Protein AF-A0A4Q9KCA5-F1 (afdb_monomer_lite)

Foldseek 3Di:
DFLVVLCVVVVADSVVSVVVLVVLVFDQDPNTTDHDPVSSVVVVVVVVPDDDDDDDDDDDD

pLDDT: mean 70.99, std 12.44, range [40.56, 83.38]

Organism: NCBI:txid1837344

InterPro domains:
  IPR000551 MerR-type HTH domain [PS50937] (1-18)
  IPR010093 SinI-like, DNA-binding domain [TIGR01764] (1-45)
  IPR041657 Helix-turn-helix domain, group 17 [PF12728] (1-47)

Sequence (61 aa):
MTTSEAAELLGVTPRTVRRMAAKLSGRNVGGRWLVSARAVREHLAGRTGHQLTEGTPHVRQ

Structure (mmCIF, N/CA/C/O backbone):
data_AF-A0A4Q9KCA5-F1
#
_entry.id   AF-A0A4Q9KCA5-F1
#
loop_
_atom_site.group_PDB
_atom_site.id
_atom_site.type_symbol
_atom_site.label_atom_id
_atom_site.label_alt_id
_atom_site.label_comp_id
_atom_site.label_asym_id
_atom_site.label_entity_id
_atom_site.label_seq_id
_atom_site.pdbx_PDB_ins_code
_atom_site.Cartn_x
_atom_site.Cartn_y
_atom_site.Cartn_z
_atom_site.occupancy
_atom_site.B_iso_or_equiv
_atom_site.auth_seq_id
_atom_site.auth_comp_id
_atom_site.auth_asym_id
_atom_site.auth_atom_id
_atom_site.pdbx_PDB_model_num
ATOM 1 N N . MET A 1 1 ? 4.210 -7.077 -3.008 1.00 75.31 1 MET A N 1
ATOM 2 C CA . MET A 1 1 ? 3.056 -7.334 -2.127 1.00 75.31 1 MET A CA 1
ATOM 3 C C . MET A 1 1 ? 1.811 -7.413 -2.986 1.00 75.31 1 MET A C 1
ATOM 5 O O . MET A 1 1 ? 1.681 -6.625 -3.919 1.00 75.31 1 MET A O 1
ATOM 9 N N . THR A 1 2 ? 0.949 -8.391 -2.746 1.00 82.75 2 THR A N 1
ATOM 10 C CA . THR A 1 2 ? -0.305 -8.571 -3.487 1.00 82.75 2 THR A CA 1
ATOM 11 C C . THR A 1 2 ? -1.387 -7.616 -2.985 1.00 82.75 2 THR A C 1
ATOM 13 O O . THR A 1 2 ? -1.286 -7.040 -1.901 1.00 82.75 2 THR A O 1
ATOM 16 N N . THR A 1 3 ? -2.456 -7.449 -3.764 1.00 79.06 3 THR A N 1
ATOM 17 C CA . THR A 1 3 ? -3.611 -6.643 -3.340 1.00 79.06 3 THR A CA 1
ATOM 18 C C . THR A 1 3 ? -4.351 -7.212 -2.134 1.00 79.06 3 THR A C 1
ATOM 20 O O . THR A 1 3 ? -5.005 -6.440 -1.445 1.00 79.06 3 THR A O 1
ATOM 23 N N . SER A 1 4 ? -4.271 -8.524 -1.893 1.00 81.44 4 SER A N 1
ATOM 24 C CA . SER A 1 4 ? -4.909 -9.170 -0.739 1.00 81.44 4 SER A CA 1
ATOM 25 C C . SER A 1 4 ? -4.112 -8.927 0.543 1.00 81.44 4 SER A C 1
ATOM 27 O O . SER A 1 4 ? -4.675 -8.467 1.525 1.00 81.44 4 SER A O 1
ATOM 29 N N . GLU A 1 5 ? -2.788 -9.093 0.502 1.00 82.62 5 GLU A N 1
ATOM 30 C CA . GLU A 1 5 ? -1.920 -8.766 1.648 1.00 82.62 5 GLU A CA 1
ATOM 31 C C . GLU A 1 5 ? -1.993 -7.274 1.999 1.00 82.62 5 GLU A C 1
ATOM 33 O O . GLU A 1 5 ? -2.089 -6.884 3.158 1.00 82.62 5 GLU A O 1
ATOM 38 N N . ALA A 1 6 ? -2.001 -6.408 0.982 1.00 78.81 6 ALA A N 1
ATOM 39 C CA . ALA A 1 6 ? -2.177 -4.978 1.195 1.00 78.81 6 ALA A CA 1
ATOM 40 C C . ALA A 1 6 ? -3.577 -4.635 1.737 1.00 78.81 6 ALA A C 1
ATOM 42 O O . ALA A 1 6 ? -3.713 -3.646 2.445 1.00 78.81 6 ALA A O 1
ATOM 43 N N . ALA A 1 7 ? -4.607 -5.418 1.407 1.00 82.88 7 ALA A N 1
ATOM 44 C CA . ALA A 1 7 ? -5.968 -5.228 1.909 1.00 82.88 7 ALA A CA 1
ATOM 45 C C . ALA A 1 7 ? -6.049 -5.517 3.408 1.00 82.88 7 ALA A C 1
ATOM 47 O O . ALA A 1 7 ? -6.583 -4.694 4.146 1.00 82.88 7 ALA A O 1
ATOM 48 N N . GLU A 1 8 ? -5.444 -6.617 3.852 1.00 83.38 8 GLU A N 1
ATOM 49 C CA . GLU A 1 8 ? -5.346 -6.967 5.271 1.00 83.38 8 GLU A CA 1
ATOM 50 C C . GLU A 1 8 ? -4.565 -5.913 6.058 1.00 83.38 8 GLU A C 1
ATOM 52 O O . GLU A 1 8 ? -5.054 -5.410 7.065 1.00 83.38 8 GLU A O 1
ATOM 57 N N . LEU A 1 9 ? -3.402 -5.489 5.552 1.00 78.75 9 LEU A N 1
ATOM 58 C CA . LEU A 1 9 ? -2.577 -4.467 6.210 1.00 78.75 9 LEU A CA 1
ATOM 59 C C . LEU A 1 9 ? -3.249 -3.092 6.280 1.00 78.75 9 LEU A C 1
ATOM 61 O O . LEU A 1 9 ? -2.986 -2.318 7.196 1.00 78.75 9 LEU A O 1
ATOM 65 N N . LEU A 1 10 ? -4.078 -2.762 5.291 1.00 75.88 10 LEU A N 1
ATOM 66 C CA . LEU A 1 10 ? -4.793 -1.490 5.230 1.00 75.88 10 LEU A CA 1
ATOM 67 C C . LEU A 1 10 ? -6.176 -1.551 5.894 1.00 75.88 10 LEU A C 1
ATOM 69 O O . LEU A 1 10 ? -6.801 -0.498 6.016 1.00 75.88 10 LEU A O 1
ATOM 73 N N . GLY A 1 11 ? -6.667 -2.738 6.266 1.00 80.81 11 GLY A N 1
ATOM 74 C CA . GLY A 1 11 ? -8.033 -2.946 6.754 1.00 80.81 11 GLY A CA 1
ATOM 75 C C . GLY A 1 11 ? -9.113 -2.606 5.720 1.00 80.81 11 GLY A C 1
ATOM 76 O O . GLY A 1 11 ? -10.191 -2.148 6.082 1.00 80.81 11 GLY A O 1
ATOM 77 N N . VAL A 1 12 ? -8.831 -2.763 4.424 1.00 82.62 12 VAL A N 1
ATOM 78 C CA . VAL A 1 12 ? -9.762 -2.403 3.336 1.00 82.62 12 VAL A CA 1
ATOM 79 C C . VAL A 1 12 ? -9.984 -3.572 2.389 1.00 82.62 12 VAL A C 1
ATOM 81 O O . VAL A 1 12 ? -9.195 -4.503 2.331 1.00 82.62 12 VAL A O 1
ATOM 84 N N . THR A 1 13 ? -11.025 -3.509 1.559 1.00 80.88 13 THR A N 1
ATOM 85 C CA . THR A 1 13 ? -11.272 -4.578 0.580 1.00 80.88 13 THR A CA 1
ATOM 86 C C . THR A 1 13 ? -10.209 -4.616 -0.536 1.00 80.88 13 THR A C 1
ATOM 88 O O . THR A 1 13 ? -9.734 -3.559 -0.975 1.00 80.88 13 THR A O 1
ATOM 91 N N . PRO A 1 14 ? -9.909 -5.794 -1.123 1.00 80.25 14 PRO A N 1
ATOM 92 C CA . PRO A 1 14 ? -9.012 -5.915 -2.281 1.00 80.25 14 PRO A CA 1
ATOM 93 C C . PRO A 1 14 ? -9.449 -5.072 -3.487 1.00 80.25 14 PRO A C 1
ATOM 95 O O . PRO A 1 14 ? -8.627 -4.648 -4.300 1.00 80.25 14 PRO A O 1
ATOM 98 N N . ARG A 1 15 ? -10.754 -4.790 -3.609 1.00 81.62 15 ARG A N 1
ATOM 99 C CA . ARG A 1 15 ? -11.321 -3.916 -4.644 1.00 81.62 15 ARG A CA 1
ATOM 100 C C . ARG A 1 15 ? -10.946 -2.4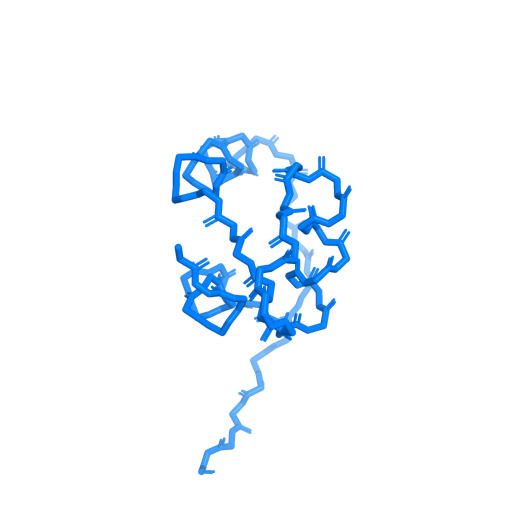50 -4.412 1.00 81.62 15 ARG A C 1
ATOM 102 O O . ARG A 1 15 ? -10.609 -1.757 -5.373 1.00 81.62 15 ARG A O 1
ATOM 109 N N . THR A 1 16 ? -10.943 -1.998 -3.158 1.00 80.69 16 THR A N 1
ATOM 110 C CA . THR A 1 16 ? -10.419 -0.682 -2.764 1.00 80.69 16 THR A CA 1
ATOM 111 C C . THR A 1 16 ? -8.912 -0.620 -2.998 1.00 80.69 16 THR A C 1
ATOM 113 O O . THR A 1 16 ? -8.439 0.331 -3.617 1.00 80.69 16 THR A O 1
ATOM 116 N N . VAL A 1 17 ? -8.162 -1.665 -2.622 1.00 79.31 17 VAL A N 1
ATOM 117 C CA . VAL A 1 17 ? -6.716 -1.735 -2.892 1.00 79.31 17 VAL A CA 1
ATOM 118 C C . VAL A 1 17 ? -6.419 -1.688 -4.380 1.00 79.31 17 VAL A C 1
ATOM 120 O O . VAL A 1 17 ? -5.533 -0.947 -4.764 1.00 79.31 17 VAL A O 1
ATOM 123 N N . ARG A 1 18 ? -7.158 -2.390 -5.245 1.00 77.75 18 ARG A N 1
ATOM 124 C CA . ARG A 1 18 ? -6.986 -2.291 -6.707 1.00 77.75 18 ARG A CA 1
ATOM 125 C C . ARG A 1 18 ? -7.197 -0.868 -7.226 1.00 77.75 18 ARG A C 1
ATOM 127 O O . ARG A 1 18 ? -6.422 -0.395 -8.053 1.00 77.75 18 ARG A O 1
ATOM 134 N N . ARG A 1 19 ? -8.217 -0.170 -6.718 1.00 78.00 19 ARG A N 1
ATOM 135 C CA . ARG A 1 19 ? -8.504 1.224 -7.090 1.00 78.00 19 ARG A CA 1
ATOM 136 C C . ARG A 1 19 ? -7.398 2.177 -6.617 1.00 78.00 19 ARG A C 1
ATOM 138 O O . ARG A 1 19 ? -7.065 3.123 -7.323 1.00 78.00 19 ARG A O 1
ATOM 145 N N . MET A 1 20 ? -6.807 1.905 -5.453 1.00 72.44 20 MET A N 1
ATOM 146 C CA . MET A 1 20 ? -5.646 2.636 -4.939 1.00 72.44 20 MET A CA 1
ATOM 147 C C . MET A 1 20 ? -4.353 2.246 -5.654 1.00 72.44 20 MET A C 1
ATOM 149 O O . MET A 1 20 ? -3.546 3.116 -5.932 1.00 72.44 20 MET A O 1
ATOM 153 N N . ALA A 1 21 ? -4.168 0.979 -6.017 1.00 70.75 21 ALA A N 1
ATOM 154 C CA . ALA A 1 21 ? -3.027 0.469 -6.768 1.00 70.75 21 ALA A CA 1
ATOM 155 C C . ALA A 1 21 ? -2.931 1.155 -8.131 1.00 70.75 21 ALA A C 1
ATOM 157 O O . ALA A 1 21 ? -1.842 1.542 -8.530 1.00 70.75 21 ALA A O 1
ATOM 158 N N . ALA A 1 22 ? -4.063 1.409 -8.792 1.00 70.56 22 ALA A N 1
ATOM 159 C CA . ALA A 1 22 ? -4.095 2.219 -10.008 1.00 70.56 22 ALA A CA 1
ATOM 160 C C . ALA A 1 22 ? -3.526 3.642 -9.809 1.00 70.56 22 ALA A C 1
ATOM 162 O O . ALA A 1 22 ? -2.988 4.212 -10.750 1.00 70.56 22 ALA A O 1
ATOM 163 N N . LYS A 1 23 ? -3.606 4.204 -8.592 1.00 70.75 23 LYS A N 1
ATOM 164 C CA . LYS A 1 23 ? -3.029 5.512 -8.226 1.00 70.75 23 LYS A CA 1
ATOM 165 C C . LYS A 1 23 ? -1.627 5.418 -7.599 1.00 70.75 23 LYS A C 1
ATOM 167 O O . LYS A 1 23 ? -0.857 6.359 -7.703 1.00 70.75 23 LYS A O 1
ATOM 172 N N . LEU A 1 24 ? -1.291 4.297 -6.956 1.00 66.62 24 LEU A N 1
ATOM 173 C CA . LEU A 1 24 ? -0.047 4.036 -6.210 1.00 66.62 24 LEU A CA 1
ATOM 174 C C . LEU A 1 24 ? 1.046 3.386 -7.082 1.00 66.62 24 LEU A C 1
ATOM 176 O O . LEU A 1 24 ? 1.926 2.700 -6.560 1.00 66.62 24 LEU A O 1
ATOM 180 N N . SER A 1 25 ? 0.972 3.549 -8.407 1.00 67.69 25 SER A N 1
ATOM 181 C CA . SER A 1 25 ? 1.862 2.878 -9.369 1.00 67.69 25 SER A CA 1
ATOM 182 C C . SER A 1 25 ? 1.914 1.354 -9.186 1.00 67.69 25 SER A C 1
ATOM 184 O O . SER A 1 25 ? 2.964 0.720 -9.290 1.00 67.69 25 SER A O 1
ATOM 186 N N . GLY A 1 26 ? 0.769 0.746 -8.883 1.00 72.31 26 GLY A N 1
ATOM 187 C CA . GLY A 1 26 ? 0.608 -0.700 -8.851 1.00 72.31 26 GLY A CA 1
ATOM 188 C C . GLY A 1 26 ? 0.739 -1.276 -10.255 1.00 72.31 26 GLY A C 1
ATOM 189 O O . GLY A 1 26 ? 0.145 -0.767 -11.205 1.00 72.31 26 GLY A O 1
ATOM 190 N N . ARG A 1 27 ? 1.510 -2.354 -10.391 1.00 74.75 27 ARG A N 1
ATOM 191 C CA . ARG A 1 27 ? 1.748 -3.006 -11.679 1.00 74.75 27 ARG A CA 1
ATOM 192 C C . ARG A 1 27 ? 1.023 -4.340 -11.723 1.00 74.75 27 ARG A C 1
ATOM 194 O O . ARG A 1 27 ? 1.070 -5.116 -10.769 1.00 74.75 27 ARG A O 1
ATOM 201 N N . ASN A 1 28 ? 0.365 -4.620 -12.843 1.00 78.50 28 ASN A N 1
ATOM 202 C CA . ASN A 1 28 ? -0.136 -5.958 -13.116 1.00 78.50 28 ASN A CA 1
ATOM 203 C C . ASN A 1 28 ? 1.015 -6.810 -13.665 1.00 78.50 28 ASN A C 1
ATOM 205 O O . ASN A 1 28 ? 1.606 -6.470 -14.689 1.00 78.50 28 ASN A O 1
ATOM 209 N N . VAL A 1 29 ? 1.350 -7.888 -12.962 1.00 81.38 29 VAL A N 1
ATOM 210 C CA . VAL A 1 29 ? 2.361 -8.861 -13.375 1.00 81.3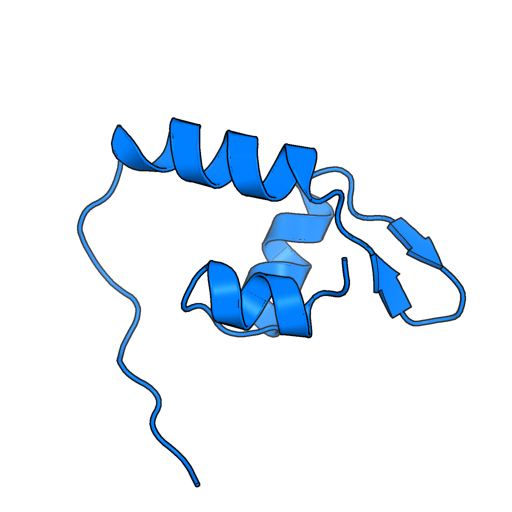8 29 VAL A CA 1
ATOM 211 C C . VAL A 1 29 ? 1.685 -10.226 -13.410 1.00 81.38 29 VAL A C 1
ATOM 213 O O . VAL A 1 29 ? 1.249 -10.732 -12.376 1.00 81.38 29 VAL A O 1
ATOM 216 N N . GLY A 1 30 ? 1.539 -10.801 -14.607 1.00 77.62 30 GLY A N 1
ATOM 217 C CA . GLY A 1 30 ? 0.954 -12.136 -14.790 1.00 77.62 30 GLY A CA 1
ATOM 218 C C . GLY A 1 30 ? -0.483 -12.276 -14.270 1.00 77.62 30 GLY A C 1
ATOM 219 O O . GLY A 1 30 ? -0.822 -13.295 -13.675 1.00 77.62 30 GLY A O 1
ATOM 220 N N . GLY A 1 31 ? -1.316 -11.237 -14.401 1.00 80.25 31 GLY A N 1
ATOM 221 C CA . GLY A 1 31 ? -2.703 -11.241 -13.915 1.00 80.25 31 GLY A CA 1
ATOM 222 C C . GLY A 1 31 ? -2.851 -10.929 -12.422 1.00 80.25 31 GLY A C 1
ATOM 223 O O . GLY A 1 31 ? -3.973 -10.822 -11.920 1.00 80.25 31 GLY A O 1
ATOM 224 N N . ARG A 1 32 ? -1.742 -10.732 -11.700 1.00 78.31 32 ARG A N 1
ATOM 225 C CA . ARG A 1 32 ? -1.735 -10.350 -10.286 1.00 78.31 32 ARG A CA 1
ATOM 226 C C . ARG A 1 32 ? -1.364 -8.881 -10.152 1.00 78.31 32 ARG A C 1
ATOM 228 O O . ARG A 1 32 ? -0.378 -8.413 -10.715 1.00 78.31 32 ARG A O 1
ATOM 235 N N . TRP A 1 33 ? -2.160 -8.144 -9.386 1.00 77.69 33 TRP A N 1
ATOM 236 C CA . TRP A 1 33 ? -1.834 -6.767 -9.038 1.00 77.69 33 TRP A CA 1
ATOM 237 C C . TRP A 1 33 ? -0.794 -6.772 -7.922 1.00 77.69 33 TRP A C 1
ATOM 239 O O . TRP A 1 33 ? -1.059 -7.244 -6.813 1.00 77.69 33 TRP A O 1
ATOM 249 N N . LEU A 1 34 ? 0.387 -6.254 -8.240 1.00 80.75 34 LEU A N 1
ATOM 250 C CA . LEU A 1 34 ? 1.474 -6.060 -7.301 1.00 80.75 34 LEU A CA 1
ATOM 251 C C . LEU A 1 34 ? 1.559 -4.584 -6.937 1.00 80.75 34 LEU A C 1
ATOM 253 O O . LEU A 1 34 ? 1.652 -3.705 -7.794 1.00 80.75 34 LEU A O 1
ATOM 257 N N . VAL A 1 35 ? 1.544 -4.333 -5.638 1.00 77.25 35 VAL A N 1
ATOM 258 C CA . VAL A 1 35 ? 1.790 -3.028 -5.040 1.00 77.25 35 VAL A CA 1
ATOM 259 C C . VAL A 1 35 ? 3.121 -3.056 -4.301 1.00 77.25 35 VAL A C 1
ATOM 261 O O . VAL A 1 35 ? 3.500 -4.056 -3.675 1.00 77.25 35 VAL A O 1
ATOM 264 N N . SER A 1 36 ? 3.847 -1.944 -4.392 1.00 81.50 36 SER A N 1
ATOM 265 C CA . SER A 1 36 ? 5.073 -1.743 -3.628 1.00 81.50 36 SER A CA 1
ATOM 266 C C . SER A 1 36 ? 4.733 -1.616 -2.151 1.00 81.50 36 SER A C 1
ATOM 268 O O . SER A 1 36 ? 3.960 -0.744 -1.759 1.00 81.50 36 SER A O 1
ATOM 270 N N . ALA A 1 37 ? 5.357 -2.449 -1.317 1.00 77.94 37 ALA A N 1
ATOM 271 C CA . ALA A 1 37 ? 5.218 -2.359 0.136 1.00 77.94 37 ALA A CA 1
ATOM 272 C C . ALA A 1 37 ? 5.600 -0.961 0.652 1.00 77.94 37 ALA A C 1
ATOM 274 O O . ALA A 1 37 ? 4.958 -0.434 1.554 1.00 77.94 37 ALA A O 1
ATOM 275 N N . ARG A 1 38 ? 6.593 -0.327 0.013 1.00 79.50 38 ARG A N 1
ATOM 276 C CA . ARG A 1 38 ? 6.980 1.062 0.273 1.00 79.50 38 ARG A CA 1
ATOM 277 C C . ARG A 1 38 ? 5.841 2.047 0.007 1.00 79.50 38 ARG A C 1
ATOM 279 O O . ARG A 1 38 ? 5.525 2.818 0.897 1.00 79.50 38 ARG A O 1
ATOM 286 N N . ALA A 1 39 ? 5.179 1.959 -1.147 1.00 77.00 39 ALA A N 1
ATOM 287 C CA . ALA A 1 39 ? 4.049 2.828 -1.485 1.00 77.00 39 ALA A CA 1
ATOM 288 C C . ALA A 1 39 ? 2.872 2.639 -0.514 1.00 77.00 39 ALA A C 1
ATOM 290 O O . ALA A 1 39 ? 2.225 3.605 -0.131 1.00 77.00 39 ALA A O 1
ATOM 291 N N . VAL A 1 40 ? 2.618 1.405 -0.062 1.00 77.12 40 VAL A N 1
ATOM 292 C CA . VAL A 1 40 ? 1.593 1.126 0.959 1.00 77.12 40 VAL A CA 1
ATOM 293 C C . VAL A 1 40 ? 1.975 1.719 2.317 1.00 77.12 40 VAL A C 1
ATOM 295 O O . VAL A 1 40 ? 1.130 2.327 2.965 1.00 77.12 40 VAL A O 1
ATOM 298 N N . ARG A 1 41 ? 3.242 1.604 2.735 1.00 80.50 41 ARG A N 1
ATOM 299 C CA . ARG A 1 41 ? 3.746 2.211 3.978 1.00 80.50 41 ARG A CA 1
ATOM 300 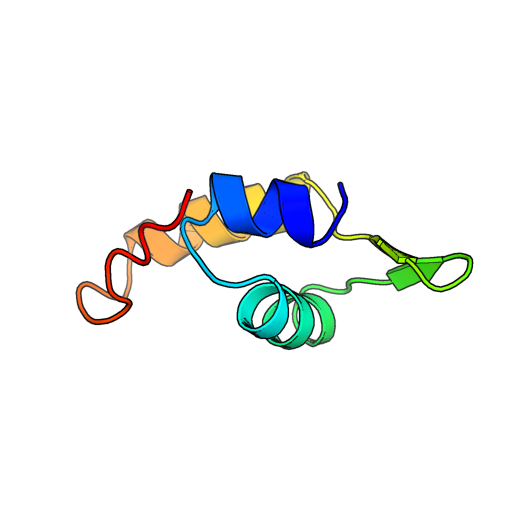C C . ARG A 1 41 ? 3.763 3.737 3.928 1.00 80.50 41 ARG A C 1
ATOM 302 O O . ARG A 1 41 ? 3.365 4.362 4.899 1.00 80.50 41 ARG A O 1
ATOM 309 N N . GLU A 1 42 ? 4.187 4.331 2.818 1.00 79.06 42 GLU A N 1
ATOM 310 C CA . GLU A 1 42 ? 4.138 5.782 2.593 1.00 79.06 42 GLU A CA 1
ATOM 311 C C . GLU A 1 42 ? 2.690 6.276 2.587 1.00 79.06 42 GLU A C 1
ATOM 313 O O . GLU A 1 42 ? 2.382 7.305 3.177 1.00 79.06 42 GLU A O 1
ATOM 318 N N . HIS A 1 43 ? 1.775 5.502 2.001 1.00 74.81 43 HIS A N 1
ATOM 319 C CA . HIS A 1 43 ? 0.355 5.812 2.022 1.00 74.81 43 HIS A CA 1
ATOM 320 C C . HIS A 1 43 ? -0.258 5.680 3.421 1.00 74.81 43 HIS A C 1
ATOM 322 O O . HIS A 1 43 ? -1.082 6.511 3.775 1.00 74.81 43 HIS A O 1
ATOM 328 N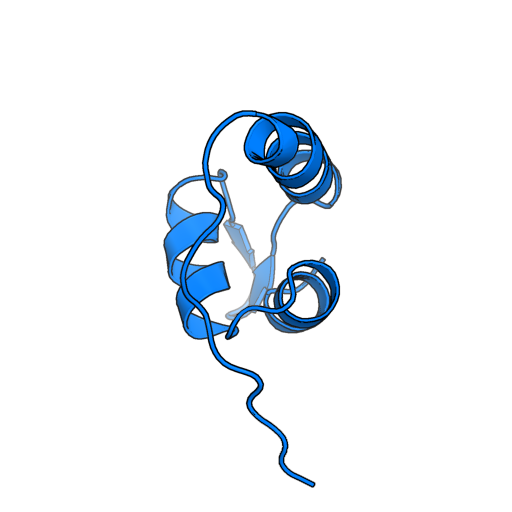 N . LEU A 1 44 ? 0.153 4.693 4.228 1.00 75.38 44 LEU A N 1
ATOM 329 C CA . LEU A 1 44 ? -0.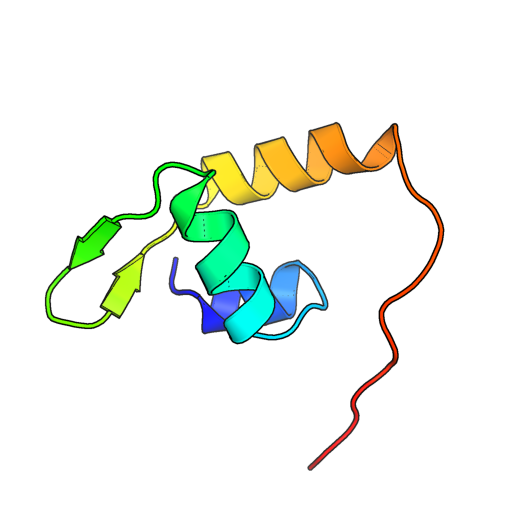209 4.598 5.648 1.00 75.38 44 LEU A CA 1
ATOM 330 C C . LEU A 1 44 ? 0.323 5.798 6.435 1.00 75.38 44 LEU A C 1
ATOM 332 O O . LEU A 1 44 ? -0.443 6.444 7.139 1.00 75.38 44 LEU A O 1
ATOM 336 N N . ALA A 1 45 ? 1.603 6.131 6.260 1.00 76.44 45 ALA A N 1
ATOM 337 C CA . ALA A 1 45 ? 2.247 7.260 6.924 1.00 76.44 45 ALA A CA 1
ATOM 338 C C . ALA A 1 45 ? 1.605 8.606 6.541 1.00 76.44 45 ALA A C 1
ATOM 340 O O . ALA A 1 45 ? 1.440 9.468 7.398 1.00 76.44 45 ALA A O 1
ATOM 341 N N . GLY A 1 46 ? 1.198 8.769 5.277 1.00 68.56 46 GLY A N 1
ATOM 342 C CA . GLY A 1 46 ? 0.476 9.945 4.791 1.00 68.56 46 GLY A CA 1
ATOM 343 C C . GLY A 1 46 ? -1.007 9.971 5.183 1.00 68.56 46 GLY A C 1
ATOM 344 O O . GLY A 1 46 ? -1.563 11.048 5.385 1.00 68.56 46 GLY A O 1
ATOM 345 N N . ARG A 1 47 ? -1.661 8.807 5.341 1.00 61.34 47 ARG A N 1
ATOM 346 C CA . ARG A 1 47 ? -3.069 8.715 5.778 1.00 61.34 47 ARG A CA 1
ATOM 347 C C . ARG A 1 47 ? -3.277 9.140 7.226 1.00 61.34 47 ARG A C 1
ATOM 349 O O . ARG A 1 47 ? -4.369 9.606 7.542 1.00 61.34 47 ARG A O 1
ATOM 356 N N . THR A 1 48 ? -2.249 9.036 8.070 1.00 53.66 48 THR A N 1
ATOM 357 C CA . THR A 1 48 ? -2.279 9.474 9.475 1.00 53.66 48 THR A CA 1
ATOM 358 C C . THR A 1 48 ? -2.642 10.961 9.628 1.00 53.66 48 THR A C 1
ATOM 360 O O . THR A 1 48 ? -3.021 11.379 10.715 1.00 53.66 48 THR A O 1
ATOM 363 N N . GLY A 1 49 ? -2.577 11.759 8.552 1.00 48.91 49 GLY A N 1
ATOM 364 C CA . GLY A 1 49 ? -2.900 13.185 8.576 1.00 48.91 49 GLY A CA 1
ATOM 365 C C . GLY A 1 49 ? -4.284 13.622 8.071 1.00 48.91 49 GLY A C 1
ATOM 366 O O . GLY A 1 49 ? -4.587 14.794 8.267 1.00 48.91 49 GLY A O 1
ATOM 367 N N . HIS A 1 50 ? -5.117 12.786 7.414 1.00 44.22 50 HIS A N 1
ATOM 368 C CA . HIS A 1 50 ? -6.298 13.344 6.707 1.00 44.22 50 HIS A CA 1
ATOM 369 C C . HIS A 1 50 ? -7.681 12.691 6.862 1.00 44.22 50 HIS A C 1
ATOM 371 O O . HIS A 1 50 ? -8.639 13.421 6.655 1.00 44.22 50 HIS A O 1
ATOM 377 N N . GLN A 1 51 ? -7.894 11.435 7.266 1.00 48.09 51 GLN A N 1
ATOM 378 C CA . GLN A 1 51 ? -9.289 10.984 7.465 1.00 48.09 51 GLN A CA 1
ATOM 379 C C . GLN A 1 51 ? -9.447 9.906 8.538 1.00 48.09 51 GLN A C 1
ATOM 381 O O . GLN A 1 51 ? -9.122 8.736 8.345 1.00 48.09 51 GLN A O 1
ATOM 386 N N . LEU A 1 52 ? -10.035 10.341 9.654 1.00 48.81 52 LEU A N 1
ATOM 387 C CA . LEU A 1 52 ? -11.081 9.595 10.342 1.00 48.81 52 LEU A CA 1
ATOM 388 C C . LEU A 1 52 ? -12.260 9.420 9.357 1.00 48.81 52 LEU A C 1
ATOM 390 O O . LEU A 1 52 ? -12.434 10.234 8.458 1.00 48.81 52 LEU A O 1
ATOM 394 N N . THR A 1 53 ? -13.080 8.399 9.587 1.00 58.75 53 THR A N 1
ATOM 395 C CA . THR A 1 53 ? -14.344 8.062 8.904 1.00 58.75 53 THR A CA 1
ATOM 396 C C . THR A 1 53 ? -14.284 7.088 7.708 1.00 58.75 53 THR A C 1
ATOM 398 O O . THR A 1 53 ? -13.711 7.344 6.655 1.00 58.75 53 THR A O 1
ATOM 401 N N . GLU A 1 54 ? -15.010 5.983 7.927 1.00 53.28 54 GLU A N 1
ATOM 402 C CA . GLU A 1 54 ? -15.762 5.163 6.965 1.00 53.28 54 GLU A CA 1
ATOM 403 C C . GLU A 1 54 ? -15.043 4.004 6.265 1.00 53.28 54 GLU A C 1
ATOM 405 O O . GLU A 1 54 ? -14.427 4.127 5.208 1.00 53.28 54 GLU A O 1
ATOM 410 N N . GLY A 1 55 ? -15.239 2.809 6.832 1.00 45.94 55 GLY A N 1
ATOM 411 C CA . GLY A 1 55 ? -14.933 1.568 6.130 1.00 45.94 55 GLY A CA 1
ATOM 412 C C . GLY A 1 55 ? -15.087 0.277 6.925 1.00 45.94 55 GLY A C 1
ATOM 413 O O . GLY A 1 55 ? -14.229 -0.575 6.785 1.00 45.94 55 GLY A O 1
ATOM 414 N N . THR A 1 56 ? -16.142 0.158 7.737 1.00 54.66 56 THR A N 1
ATOM 415 C CA . THR A 1 56 ? -16.889 -1.082 8.054 1.00 54.66 56 THR A CA 1
ATOM 416 C C . THR A 1 56 ? -16.103 -2.371 8.384 1.00 54.66 56 THR A C 1
ATOM 418 O O . THR A 1 56 ? -15.443 -2.933 7.509 1.00 54.66 56 THR A O 1
ATOM 421 N N . PRO A 1 57 ? -16.287 -2.970 9.582 1.00 46.12 57 PRO A N 1
ATOM 422 C CA . PRO A 1 57 ? -15.733 -4.285 9.882 1.00 46.12 57 PRO A CA 1
ATOM 423 C C . PRO A 1 57 ? -16.488 -5.328 9.050 1.00 46.12 57 PRO A C 1
ATOM 425 O O . PRO A 1 57 ? -17.644 -5.638 9.336 1.00 46.12 57 PRO A O 1
ATOM 428 N N . HIS A 1 58 ? -15.871 -5.863 7.995 1.00 44.91 58 HIS A N 1
ATOM 429 C CA . HIS A 1 58 ? -16.420 -7.040 7.328 1.00 44.91 58 HIS A CA 1
ATOM 430 C C . HIS A 1 58 ? -15.755 -8.292 7.888 1.00 44.91 58 HIS A C 1
ATOM 432 O O . HIS A 1 58 ? -14.701 -8.729 7.436 1.00 44.91 58 HIS A O 1
ATOM 438 N N . VAL A 1 59 ? -16.406 -8.834 8.915 1.00 58.34 59 VAL A N 1
ATOM 439 C CA . VAL A 1 59 ? -16.256 -10.218 9.348 1.00 58.34 59 VAL A CA 1
ATOM 440 C C . VAL A 1 59 ? -16.937 -11.138 8.327 1.00 58.34 59 VAL A C 1
ATOM 442 O O . VAL A 1 59 ? -18.100 -10.934 7.980 1.00 58.34 59 VAL A O 1
ATOM 445 N N . ARG A 1 60 ? -16.213 -12.153 7.857 1.00 40.56 60 ARG A N 1
ATOM 446 C CA . ARG A 1 60 ? -16.714 -13.502 7.520 1.00 40.56 60 ARG A CA 1
ATOM 447 C C . ARG A 1 60 ? -15.488 -14.371 7.211 1.00 40.56 60 ARG A C 1
ATOM 449 O O . ARG A 1 60 ? -14.721 -13.999 6.331 1.00 40.56 60 ARG A O 1
ATOM 456 N N . GLN A 1 61 ? -15.126 -15.262 8.142 1.00 54.28 61 GLN A N 1
ATOM 457 C CA . GLN A 1 61 ? -15.496 -16.694 8.192 1.00 54.28 61 GLN A CA 1
ATOM 458 C C . GLN A 1 61 ? -14.834 -17.481 7.068 1.00 54.28 61 GLN A C 1
ATOM 460 O O . GLN A 1 61 ? -15.208 -17.233 5.902 1.00 54.28 61 GLN A O 1
#

Radius of gyration: 11.79 Å; chains: 1; bounding box: 24×30×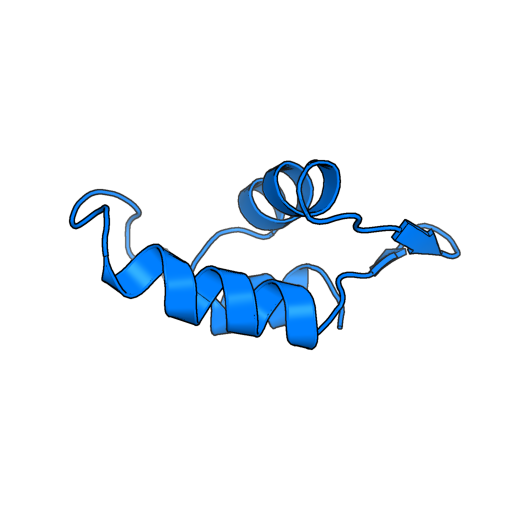25 Å

Secondary structure (DSSP, 8-state):
-BHHHHHHHHTS-HHHHHHHHTTTT-EEETTEEE--HHHHHHHHHHHTTT-----------

=== Feature glossary ===
The record interleaves many kinds of information about one protein. Here is each kind framed as the question it answers.

Q: What does the local fold look like, residue by residue?
A: The Foldseek 3Di string encodes local tertiary geometry as a 20-letter alphabet — one character per residue — derived from the relative positions of nearby Cα atoms. Unlike the amino-acid sequence, 3Di is a direct function of the 3D structure, so two proteins with the same fold have similar 3Di strings even at low sequence identity.

Q: Which residues are in helices, strands, or loops?
A: The SS8 string is DSSP's per-residue secondary-structure call. α-helix (H) means an i→i+4 H-bond ladder; β-strand (E) means the residue participates in a β-sheet; 3₁₀ (G) and π (I) are tighter and wider helices; T/S are turns/bends; '-' is loop.

Q: How big and how compact is the whole molecule?
A: Radius of gyration (Rg) is the root-mean-square distance of Cα atoms from their centroid — a single number for overall size and compactness. A globular domain of N residues has Rg ≈ 2.2·N^0.38 Å; an extended or disordered chain has a much larger Rg. The Cα contact count is the number of residue pairs whose Cα atoms are within 8 Å and are more than four positions apart in sequence — a standard proxy for tertiary packing density. The bounding box is the smallest axis-aligned box enclosing all Cα atoms.

Q: Where is each backbone atom in 3D?
A: Structure coordinates are given as an mmCIF _atom_site loop: one row per atom with element, residue name, chain id, sequence number, and x/y/z position in Å. Only the four main-chain atoms per residue are included here; side chains are omitted to keep the record compact.

Q: What is the amino-acid chain?
A: Primary structure: the covalent order of the twenty standard amino acids along the backbone. Two proteins with the same sequence will (almost always) fold to the same structure; two with 30% identity often share a fold but not the details.

Q: What if only a Cα trace is available?
A: Three-state secondary structure (P-SEA) collapses the eight DSSP classes into helix (a), strand (b), and coil (c). P-SEA assigns these from Cα geometry alone — distances and angles — without requiring backbone oxygens, so it works on any Cα trace.

Q: What family and function is it annotated with?
A: Database cross-references. InterPro integrates a dozen domain/family signature databases into unified entries with residue-range hits. GO terms attach function/process/location labels with evidence codes. CATH codes position the fold in a four-level structural taxonomy. Organism is the NCBI-taxonomy species name.

Q: How confident is the AlphaFold model at each residue?
A: pLDDT is the predicted lDDT-Cα score: AlphaFold's confidence that the local environment of each residue (all inter-atomic distances within 15 Å) is correctly placed. It is a per-residue number between 0 and 100, with higher meaning more reliable.

Q: How mobile is each atom in the crystal?
A: B-factor (Debye–Waller factor) reflects atomic displacement in the crystal lattice. It is an experimental observable (units Å²), not a prediction; low values mean the atom is pinned down, high values mean it moves or is heterogeneous across the crystal.

Q: Which residues are buried vs exposed?
A: SASA measures how much of the protein is reachable by solvent. It is computed by rolling a water-sized probe over the atomic surface and summing the exposed area (Å²). Per-residue SASA distinguishes core (buried, low SASA) from surface (exposed, high SASA) residues; total SASA is a whole-molecule size measure.

Q: What do the diagnostic plots show?
A: Plot images: a contact map (which residues are close in 3D, as an N×N binary image), a Ramachandran scatter (backbone torsion angles, revealing secondary-structure composition at a glance), and — for AlphaFold structures — a PAE heatmap (pairwise prediction confidence).

Q: What known structures does this most resemble?
A: The Foldseek neighbor list gives the closest experimentally determined structures in the PDB, ranked by structural alignment. TM-score near 1 means near-identical fold; near 0.3 means only rough topology match. This is how one finds what a novel AlphaFold prediction most resembles in the solved-structure universe.

Q: Are the domains correctly placed relative to each other?
A: Predicted aligned error is AlphaFold's pairwise confidence. Unlike pLDDT (per-residue), PAE is per-residue-pair and captures whether two parts of the structure are correctly placed relative to each other. Units are ångströms of expected positional error.

Q: What do the rendered images show?
A: Structure images are PyMOL renders from six orthogonal camera directions. Cartoon representation draws helices as coils and strands as arrows; sticks shows the backbone as bonds; surface shows the solvent-excluded envelope. Rainbow coloring maps sequence position to hue (blue→red, N→C); chain coloring assigns a distinct color per polypeptide.

Q: What are the backbone torsion angles?
A: φ (phi) and ψ (psi) are the two rotatable backbone dihedrals per residue: φ is the C(i-1)–N–Cα–C torsion, ψ is the N–Cα–C–N(i+1) torsion, both in degrees on (−180°, 180°]. α-helical residues cluster near (−60°, −45°); β-strand residues near (−120°, +130°). A Ramachandran plot is simply a scatter of (φ, ψ) for every residue.